Protein AF-A0A0B5EZG1-F1 (afdb_monomer)

Sequence (55 aa):
MDRDPLSRKELLQAAEEERASGNTGLASLLAEEAEYAPNSPEDNARVMRAYGREV

Secondary structure (DSSP, 8-state):
--PPPPPHHHHHHHHHHHHHTT-HHHHHHHHHHHHHSPPPHHHHHHHHHHH-S--

Mean predicted aligned error: 7.94 Å

Foldseek 3Di:
DPDDDDALVRLQVVLVVCVVVVVNVSSVVSNVVSVVGPQDPVNVVVCCVVPVPDD

Radius of gyration: 13.78 Å; Cα contacts (8 Å, |Δi|>4): 42; chains: 1; bounding box: 28×20×44 Å

Solvent-accessible surface area (backbone atoms only — not comparable to full-atom values): 3202 Å² total; per-residue (Å²): 129,90,70,78,79,69,48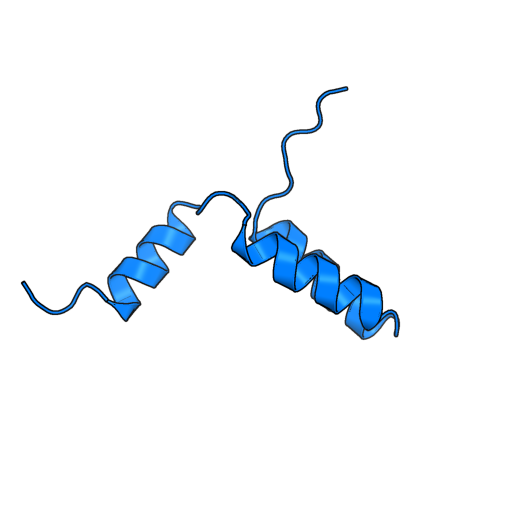,32,67,56,27,44,50,49,16,52,53,29,42,74,70,67,39,53,70,60,15,49,53,29,46,56,51,28,73,71,27,74,76,47,76,66,49,51,49,48,50,42,69,75,62,62,82,81,132

Organism: Streptomyces albus (strain ATCC 21838 / DSM 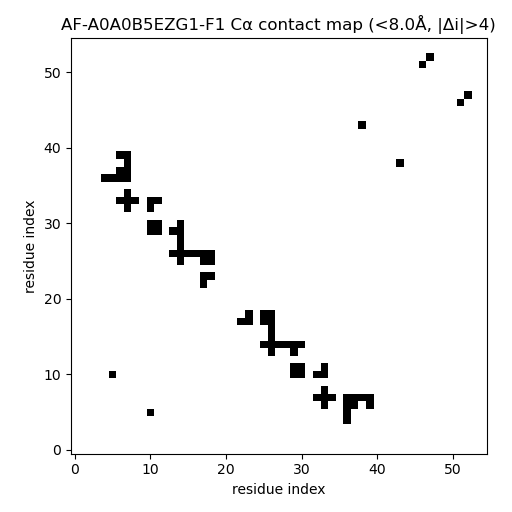41398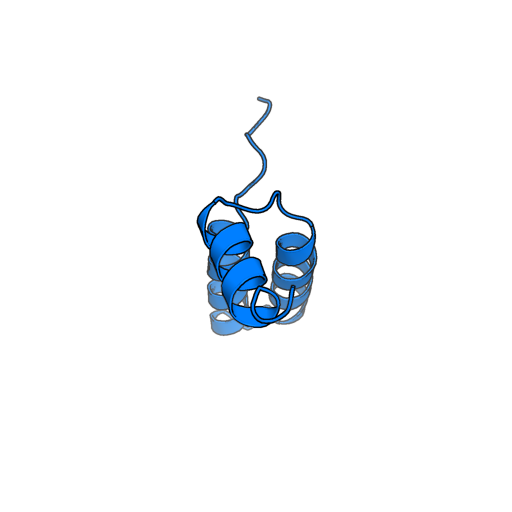 / FERM P-419 / JCM 4703 / NBRC 107858) (NCBI:txid1081613)

Structure (mmCIF, N/CA/C/O backbone):
data_AF-A0A0B5EZG1-F1
#
_entry.id   AF-A0A0B5EZG1-F1
#
loop_
_atom_site.group_PDB
_atom_site.id
_atom_site.type_symbol
_atom_site.label_atom_id
_atom_site.label_alt_id
_atom_site.label_comp_id
_atom_site.label_asym_id
_atom_site.label_entity_id
_atom_site.label_seq_id
_atom_site.pdbx_PDB_ins_code
_atom_site.Cartn_x
_atom_site.Cartn_y
_atom_site.Cartn_z
_atom_site.occupancy
_atom_site.B_iso_or_equiv
_atom_site.auth_seq_id
_atom_site.auth_comp_id
_atom_site.auth_asym_id
_atom_site.auth_atom_id
_atom_site.pdbx_PDB_model_num
ATOM 1 N N . MET A 1 1 ? 20.210 11.280 6.485 1.00 43.44 1 MET A N 1
ATOM 2 C CA . MET A 1 1 ? 20.112 9.882 6.029 1.00 43.44 1 MET A CA 1
ATOM 3 C C . MET A 1 1 ? 19.130 9.899 4.885 1.00 43.44 1 MET A C 1
ATOM 5 O O . MET A 1 1 ? 17.949 10.077 5.156 1.00 43.44 1 MET A O 1
ATOM 9 N N . ASP A 1 2 ? 19.616 9.794 3.652 1.00 56.53 2 ASP A N 1
ATOM 10 C CA . ASP A 1 2 ? 18.749 9.434 2.532 1.00 56.53 2 ASP A CA 1
ATOM 11 C C . ASP A 1 2 ? 18.325 7.994 2.792 1.00 56.53 2 ASP A C 1
ATOM 13 O O . ASP A 1 2 ? 19.137 7.074 2.717 1.00 56.53 2 ASP A O 1
ATOM 17 N N . ARG A 1 3 ? 17.097 7.819 3.282 1.00 63.59 3 ARG A N 1
ATOM 18 C CA . ARG A 1 3 ? 16.490 6.494 3.288 1.00 63.59 3 ARG A CA 1
ATOM 19 C C . ARG A 1 3 ? 16.097 6.232 1.850 1.00 63.59 3 ARG A C 1
ATOM 21 O O . ARG A 1 3 ? 15.450 7.090 1.247 1.00 63.59 3 ARG A O 1
ATOM 28 N N . ASP A 1 4 ? 16.494 5.080 1.329 1.00 72.44 4 ASP A N 1
ATOM 29 C CA . ASP A 1 4 ? 15.961 4.622 0.056 1.00 72.44 4 ASP A CA 1
ATOM 30 C C . ASP A 1 4 ? 14.425 4.685 0.118 1.00 72.44 4 ASP A C 1
ATOM 32 O O . ASP A 1 4 ? 13.840 4.365 1.165 1.00 72.44 4 ASP A O 1
ATOM 36 N N . PRO A 1 5 ? 13.763 5.168 -0.946 1.00 74.88 5 PRO A N 1
ATOM 37 C CA . PRO A 1 5 ? 12.312 5.220 -0.978 1.00 74.88 5 PRO A CA 1
ATOM 38 C C . PRO A 1 5 ? 11.737 3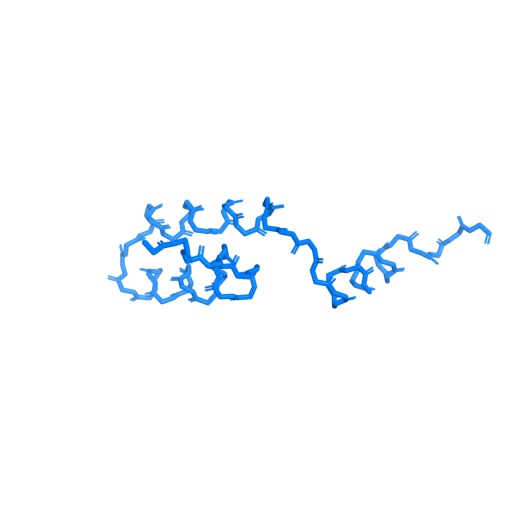.817 -0.758 1.00 74.88 5 PRO A C 1
ATOM 40 O O . PRO A 1 5 ? 12.253 2.838 -1.299 1.00 74.88 5 PRO A O 1
ATOM 43 N N . LEU A 1 6 ? 10.675 3.730 0.052 1.00 82.19 6 LEU A N 1
ATOM 44 C CA . LEU A 1 6 ? 9.992 2.468 0.335 1.00 82.19 6 LEU A CA 1
ATOM 45 C C . LEU A 1 6 ? 9.521 1.825 -0.971 1.00 82.19 6 LEU A C 1
ATOM 47 O O . LEU A 1 6 ? 9.002 2.496 -1.867 1.00 82.19 6 LEU A O 1
ATOM 51 N N . SER A 1 7 ? 9.675 0.510 -1.070 1.00 86.50 7 SER A N 1
ATOM 52 C CA . SER A 1 7 ? 9.154 -0.247 -2.202 1.00 86.50 7 SER A CA 1
ATOM 53 C C . SER A 1 7 ? 7.623 -0.245 -2.207 1.00 86.50 7 SER A C 1
ATOM 55 O O . SER A 1 7 ? 6.973 -0.135 -1.163 1.00 86.50 7 SER A O 1
ATOM 57 N N . ARG A 1 8 ? 7.024 -0.469 -3.385 1.00 87.50 8 ARG A N 1
ATOM 58 C CA . ARG A 1 8 ? 5.569 -0.650 -3.525 1.00 87.50 8 ARG A CA 1
ATOM 59 C C . ARG A 1 8 ? 5.021 -1.680 -2.534 1.00 87.50 8 ARG A C 1
ATOM 61 O O . ARG A 1 8 ? 3.969 -1.470 -1.939 1.00 87.50 8 ARG A O 1
ATOM 68 N N . LYS A 1 9 ? 5.735 -2.794 -2.352 1.00 89.12 9 LYS A N 1
ATOM 69 C CA . LYS A 1 9 ? 5.338 -3.868 -1.436 1.00 89.12 9 LYS A CA 1
ATOM 70 C C . LYS A 1 9 ? 5.305 -3.393 0.016 1.00 89.12 9 LYS A C 1
ATOM 72 O O . LYS A 1 9 ? 4.342 -3.688 0.715 1.00 89.12 9 LYS A O 1
ATOM 77 N N . GLU A 1 10 ? 6.327 -2.662 0.454 1.00 91.50 10 GLU A N 1
ATOM 78 C CA . GLU A 1 10 ? 6.391 -2.115 1.814 1.00 91.50 10 GLU A CA 1
ATOM 79 C C . GLU A 1 10 ? 5.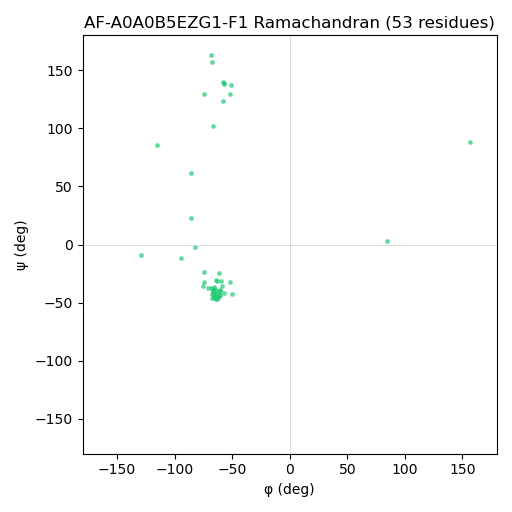285 -1.085 2.058 1.00 91.50 10 GLU A C 1
ATOM 81 O O . GLU A 1 10 ? 4.652 -1.112 3.110 1.00 91.50 10 GLU A O 1
ATOM 86 N N . LEU A 1 11 ? 4.990 -0.233 1.072 1.00 92.94 11 LEU A N 1
ATOM 87 C CA . LEU A 1 11 ? 3.900 0.745 1.157 1.00 92.94 11 LEU A CA 1
ATOM 88 C C . LEU A 1 11 ? 2.523 0.076 1.243 1.00 92.94 11 LEU A C 1
ATOM 90 O O . LEU A 1 11 ? 1.702 0.469 2.068 1.00 92.94 11 LEU A O 1
ATOM 94 N N . LEU A 1 12 ? 2.275 -0.966 0.442 1.00 93.12 12 LEU A N 1
ATOM 95 C CA . LEU A 1 12 ? 1.023 -1.727 0.506 1.00 93.12 12 LEU A CA 1
ATOM 96 C C . LEU A 1 12 ? 0.881 -2.486 1.827 1.00 93.12 12 LEU A C 1
ATOM 98 O O . LEU A 1 12 ? -0.205 -2.501 2.401 1.00 93.12 12 LEU A O 1
ATOM 102 N N . GLN A 1 13 ? 1.967 -3.077 2.328 1.00 95.19 13 GLN A N 1
ATOM 103 C CA . GLN A 1 13 ? 1.950 -3.744 3.625 1.00 95.19 13 GLN A CA 1
ATOM 104 C C . GLN A 1 13 ? 1.644 -2.749 4.754 1.00 95.19 13 GLN A C 1
ATOM 106 O O . GLN A 1 13 ? 0.751 -2.998 5.562 1.00 95.19 13 GLN A O 1
ATOM 111 N N . ALA A 1 14 ? 2.307 -1.590 4.766 1.00 94.94 14 ALA A N 1
ATOM 112 C CA . ALA A 1 14 ? 2.022 -0.534 5.732 1.00 94.94 14 ALA A CA 1
ATOM 113 C C . ALA A 1 14 ? 0.567 -0.040 5.619 1.00 94.94 14 ALA A C 1
ATOM 115 O O . ALA A 1 14 ? -0.098 0.174 6.629 1.00 94.94 14 ALA A O 1
ATOM 116 N N . ALA A 1 15 ? 0.024 0.080 4.402 1.00 96.50 15 ALA A N 1
ATOM 117 C CA . ALA A 1 15 ? -1.374 0.452 4.200 1.00 96.50 15 ALA A CA 1
ATOM 118 C C . ALA A 1 15 ? -2.355 -0.558 4.828 1.00 96.50 15 ALA A C 1
ATOM 120 O O . ALA A 1 15 ? -3.370 -0.158 5.404 1.00 96.50 15 ALA A O 1
ATOM 121 N N . GLU A 1 16 ? -2.076 -1.862 4.734 1.00 97.12 16 GLU A N 1
ATOM 122 C CA . GLU A 1 16 ? -2.892 -2.901 5.375 1.00 97.12 16 GLU A CA 1
ATOM 123 C C . GLU A 1 16 ? -2.803 -2.848 6.903 1.00 97.12 16 GLU A C 1
ATOM 125 O O . GLU A 1 16 ? -3.834 -2.933 7.574 1.00 97.12 16 GLU A O 1
ATOM 130 N N . GLU A 1 17 ? -1.603 -2.647 7.449 1.00 97.50 17 GLU A N 1
ATOM 131 C CA . GLU A 1 17 ? -1.367 -2.509 8.892 1.00 97.50 17 GLU A CA 1
ATOM 132 C C . GLU A 1 17 ? -2.105 -1.289 9.469 1.00 97.50 17 GLU A C 1
ATOM 134 O O . GLU A 1 17 ? -2.790 -1.391 10.493 1.00 97.50 17 GLU A O 1
ATOM 139 N N . GLU A 1 18 ? -2.058 -0.151 8.773 1.00 97.62 18 GLU A N 1
ATOM 140 C CA . GLU A 1 18 ? -2.777 1.063 9.166 1.00 97.62 18 GLU A CA 1
ATOM 141 C C . GLU A 1 18 ? -4.295 0.887 9.061 1.00 97.62 18 GLU A C 1
ATOM 143 O O . GLU A 1 18 ? -5.042 1.311 9.948 1.00 97.62 18 GLU A O 1
ATOM 148 N N . ARG A 1 19 ? -4.781 0.190 8.025 1.00 96.81 19 ARG A N 1
ATOM 149 C CA . ARG A 1 19 ? -6.209 -0.128 7.891 1.00 96.81 19 ARG A CA 1
ATOM 150 C C . ARG A 1 19 ? -6.683 -1.045 9.018 1.00 96.81 19 ARG A C 1
ATOM 152 O O . ARG A 1 19 ? -7.748 -0.795 9.579 1.00 96.81 19 ARG A O 1
ATOM 159 N N . ALA A 1 20 ? -5.898 -2.064 9.371 1.00 96.31 20 ALA A N 1
ATOM 160 C CA . ALA A 1 20 ? -6.187 -2.965 10.486 1.00 96.31 20 ALA A CA 1
ATOM 161 C C . ALA A 1 20 ? -6.170 -2.240 11.842 1.00 96.31 20 ALA A C 1
ATOM 163 O O . ALA A 1 20 ? -6.937 -2.586 12.739 1.00 96.31 20 ALA A O 1
ATOM 164 N N . SER A 1 21 ? -5.353 -1.193 11.963 1.00 97.06 21 SER A N 1
ATOM 165 C CA . SER A 1 21 ? -5.258 -0.338 13.152 1.00 97.06 21 SER A CA 1
ATOM 166 C C . SER A 1 21 ? -6.345 0.747 13.222 1.00 97.06 21 SER A C 1
ATOM 168 O O . SER A 1 21 ? -6.406 1.496 14.195 1.00 97.06 21 SER A O 1
ATOM 170 N N . GLY A 1 22 ? -7.223 0.839 12.215 1.00 97.31 22 GLY A N 1
ATOM 171 C CA . GLY A 1 22 ? -8.309 1.824 12.147 1.00 97.31 22 GLY A CA 1
ATOM 172 C C . GLY A 1 22 ? -7.905 3.188 11.572 1.00 97.31 22 GLY A C 1
ATOM 173 O O . GLY A 1 22 ? -8.747 4.080 11.466 1.00 97.31 22 GLY A O 1
ATOM 174 N N . ASN A 1 23 ? -6.656 3.352 11.132 1.00 96.75 23 ASN A N 1
ATOM 175 C CA . ASN A 1 23 ? -6.128 4.578 10.532 1.00 96.75 23 ASN A CA 1
ATOM 176 C C . ASN A 1 23 ? -6.422 4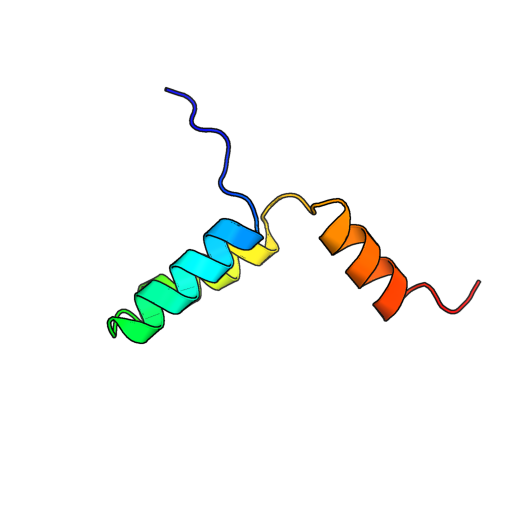.625 9.025 1.00 96.75 23 ASN A C 1
ATOM 178 O O . ASN A 1 23 ? -5.525 4.673 8.181 1.00 96.75 23 ASN A O 1
ATOM 182 N N . THR A 1 24 ? -7.705 4.622 8.659 1.00 95.94 24 THR A N 1
ATOM 183 C CA . THR A 1 24 ? -8.135 4.484 7.256 1.00 95.94 24 THR A CA 1
ATOM 184 C C . THR A 1 24 ? -7.615 5.592 6.339 1.00 95.94 24 THR A C 1
ATOM 186 O O . THR A 1 24 ? -7.370 5.330 5.166 1.00 95.94 24 THR A O 1
ATOM 189 N N . GLY A 1 25 ? -7.429 6.813 6.853 1.00 97.56 25 GLY A N 1
ATOM 190 C CA . GLY A 1 25 ? -6.883 7.932 6.077 1.00 97.56 25 GLY A CA 1
ATOM 191 C C . GLY A 1 25 ? -5.419 7.723 5.690 1.00 97.56 25 GLY A C 1
ATOM 192 O O . GLY A 1 25 ? -5.063 7.884 4.526 1.00 97.56 25 GLY A O 1
ATOM 193 N N . LEU A 1 26 ? -4.586 7.300 6.645 1.00 96.44 26 LEU A N 1
ATOM 194 C CA . LEU A 1 26 ? -3.177 7.006 6.384 1.00 96.44 26 LEU A CA 1
ATOM 195 C C . LEU A 1 26 ? -3.028 5.785 5.470 1.00 96.44 26 LEU A C 1
ATOM 197 O O . LEU A 1 26 ? -2.226 5.813 4.542 1.00 96.44 26 LEU A O 1
ATOM 201 N N . ALA A 1 27 ? -3.863 4.761 5.661 1.00 96.31 27 ALA A N 1
ATOM 202 C CA . ALA A 1 27 ? -3.908 3.605 4.773 1.00 96.31 27 ALA A CA 1
ATOM 203 C C . ALA A 1 27 ? -4.192 3.986 3.309 1.00 96.31 27 ALA A C 1
ATOM 205 O O . ALA A 1 27 ? -3.566 3.439 2.403 1.00 96.31 27 ALA A O 1
ATOM 206 N N . SER A 1 28 ? -5.115 4.922 3.060 1.00 96.06 28 SER A N 1
ATOM 207 C CA . SER A 1 28 ? -5.388 5.408 1.701 1.00 96.06 28 SER A CA 1
ATOM 208 C C . SER A 1 28 ? -4.189 6.141 1.104 1.00 96.06 28 SER A C 1
ATOM 210 O O . SER A 1 28 ? -3.809 5.839 -0.022 1.00 96.06 28 SER A O 1
ATOM 212 N N . LEU A 1 29 ? -3.546 7.031 1.870 1.00 96.25 29 LEU A N 1
ATOM 213 C CA . LEU A 1 29 ? -2.356 7.755 1.408 1.00 96.25 29 LEU A CA 1
ATOM 214 C C . LEU A 1 29 ? -1.204 6.804 1.062 1.00 96.25 29 LEU A C 1
ATOM 216 O O . LEU A 1 29 ? -0.569 6.960 0.027 1.00 96.25 29 LEU A O 1
ATOM 220 N N . LEU A 1 30 ? -0.961 5.790 1.895 1.00 95.19 30 LEU A N 1
ATOM 221 C CA . LEU A 1 30 ? 0.074 4.783 1.646 1.00 95.19 30 LEU A CA 1
ATOM 222 C C . LEU A 1 30 ? -0.230 3.937 0.403 1.00 95.19 30 LEU A C 1
ATOM 224 O O . LEU A 1 30 ? 0.677 3.621 -0.364 1.00 95.19 30 LEU A O 1
ATOM 228 N N . ALA A 1 31 ? -1.501 3.592 0.178 1.00 93.25 31 ALA A N 1
ATOM 229 C CA . ALA A 1 31 ? -1.915 2.861 -1.015 1.00 93.25 31 ALA A CA 1
ATOM 230 C C . ALA A 1 31 ? -1.778 3.705 -2.295 1.00 93.25 31 ALA A C 1
ATOM 232 O O . ALA A 1 31 ? -1.389 3.170 -3.330 1.00 93.25 31 ALA A O 1
ATOM 233 N N . GLU A 1 32 ? -2.069 5.007 -2.229 1.00 93.69 32 GLU A N 1
ATOM 234 C CA . GLU A 1 32 ? -1.851 5.942 -3.340 1.00 93.69 32 GLU A CA 1
ATOM 235 C C . GLU A 1 32 ? -0.357 6.112 -3.638 1.00 93.69 32 GLU A C 1
ATOM 237 O O . GLU A 1 32 ? 0.055 5.987 -4.790 1.00 93.69 32 GLU A O 1
ATOM 242 N N . GLU A 1 33 ? 0.471 6.309 -2.610 1.00 91.44 33 GLU A N 1
ATOM 243 C CA . GLU A 1 33 ? 1.928 6.417 -2.751 1.00 91.44 33 GLU A CA 1
ATOM 244 C C . GLU A 1 33 ? 2.530 5.153 -3.386 1.00 91.44 33 GLU A C 1
ATOM 246 O O . GLU A 1 33 ? 3.440 5.226 -4.213 1.00 91.44 33 GLU A O 1
ATOM 251 N N . ALA A 1 34 ? 1.972 3.978 -3.075 1.00 90.38 34 ALA A N 1
ATOM 252 C CA . ALA A 1 34 ? 2.399 2.713 -3.660 1.00 90.38 34 ALA A CA 1
ATOM 253 C C . ALA A 1 34 ? 2.226 2.652 -5.192 1.00 90.38 34 ALA A C 1
ATOM 255 O O . ALA A 1 34 ? 2.930 1.880 -5.846 1.00 90.38 34 ALA A O 1
ATOM 256 N N . GLU A 1 35 ? 1.311 3.427 -5.787 1.00 87.06 35 GLU A N 1
ATOM 257 C CA . GLU A 1 35 ? 1.158 3.534 -7.250 1.00 87.06 35 GLU A CA 1
ATOM 258 C C . GLU A 1 35 ? 2.268 4.369 -7.904 1.00 87.06 35 GLU A C 1
ATOM 260 O O . GLU A 1 35 ? 2.568 4.169 -9.080 1.00 87.06 35 GLU A O 1
ATOM 265 N N . TYR A 1 36 ? 2.908 5.265 -7.148 1.00 84.94 36 TYR A N 1
ATOM 266 C CA . TYR A 1 36 ? 4.033 6.082 -7.614 1.00 84.94 36 TYR A CA 1
ATOM 267 C C . TYR A 1 36 ? 5.397 5.476 -7.279 1.00 84.94 36 TYR A C 1
ATOM 269 O O . TYR A 1 36 ? 6.419 5.920 -7.812 1.00 84.94 36 TYR A O 1
ATOM 277 N N . ALA A 1 37 ? 5.425 4.454 -6.422 1.00 83.19 37 ALA A N 1
ATOM 278 C CA . ALA A 1 37 ? 6.640 3.722 -6.117 1.00 83.19 37 ALA A CA 1
ATOM 279 C C . ALA A 1 37 ? 7.247 3.120 -7.400 1.00 83.19 37 ALA A C 1
ATOM 281 O O . ALA A 1 37 ? 6.5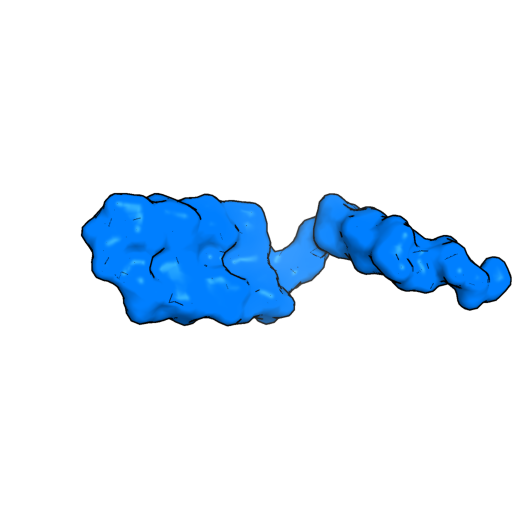11 2.603 -8.247 1.00 83.19 37 ALA A O 1
ATOM 282 N N . PRO A 1 38 ? 8.586 3.154 -7.560 1.00 75.62 38 PRO A N 1
ATOM 283 C CA . PRO A 1 38 ? 9.241 2.565 -8.717 1.00 75.62 38 PRO A CA 1
ATOM 284 C C . PRO A 1 38 ? 8.798 1.116 -8.909 1.00 75.62 38 PRO A C 1
ATOM 286 O O . PRO A 1 38 ? 8.845 0.316 -7.972 1.00 75.62 38 PRO A O 1
ATOM 289 N N . ASN A 1 39 ? 8.383 0.780 -10.132 1.00 70.00 39 ASN A N 1
ATOM 290 C CA . ASN A 1 39 ? 7.970 -0.579 -10.454 1.00 70.00 39 ASN A CA 1
ATOM 291 C C . ASN A 1 39 ? 9.111 -1.552 -10.155 1.00 70.00 39 ASN A C 1
ATOM 293 O O . ASN A 1 39 ? 10.207 -1.449 -10.716 1.00 70.00 39 ASN A O 1
ATOM 297 N N . SER A 1 40 ? 8.830 -2.541 -9.315 1.00 70.31 40 SER A N 1
ATOM 298 C CA . SER A 1 40 ? 9.710 -3.692 -9.166 1.00 70.31 40 SER A CA 1
ATOM 299 C C . SER A 1 40 ? 9.694 -4.550 -10.446 1.00 70.31 40 SER A C 1
ATOM 301 O O . SER A 1 40 ? 8.770 -4.454 -11.266 1.00 70.31 40 SER A O 1
ATOM 303 N N . PRO A 1 41 ? 10.676 -5.449 -10.647 1.00 71.31 41 PRO A N 1
ATOM 304 C CA . PRO A 1 41 ? 10.597 -6.464 -11.699 1.00 71.31 41 PRO A CA 1
ATOM 305 C C . PRO A 1 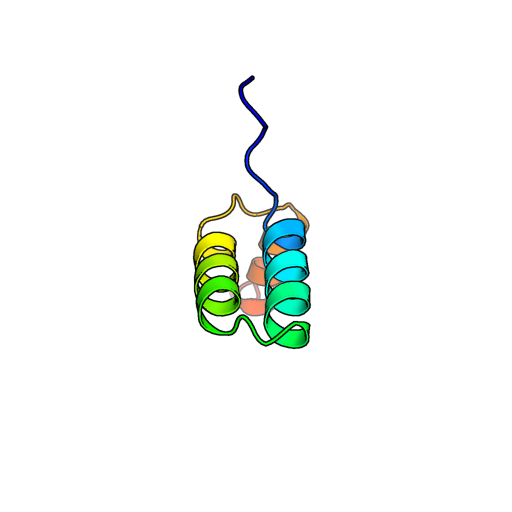41 ? 9.290 -7.278 -11.656 1.00 71.31 41 PRO A C 1
ATOM 307 O O . PRO A 1 41 ? 8.765 -7.665 -12.700 1.00 71.31 41 PRO A O 1
ATOM 310 N N . GLU A 1 42 ? 8.731 -7.491 -10.463 1.00 71.88 42 GLU A N 1
ATOM 311 C CA . GLU A 1 42 ? 7.454 -8.180 -10.250 1.00 71.88 42 GLU A CA 1
ATOM 312 C C . GLU A 1 42 ? 6.255 -7.340 -10.711 1.00 71.88 42 GLU A C 1
ATOM 314 O O . GLU A 1 42 ? 5.329 -7.875 -11.326 1.00 71.88 42 GLU A O 1
ATOM 319 N N . ASP A 1 43 ? 6.294 -6.021 -10.505 1.00 69.81 43 ASP A N 1
ATOM 320 C CA . ASP A 1 43 ? 5.278 -5.096 -11.018 1.00 69.81 43 ASP A CA 1
ATOM 321 C C . ASP A 1 43 ? 5.303 -5.027 -12.543 1.00 69.81 43 ASP A C 1
ATOM 323 O O . ASP A 1 43 ? 4.255 -5.111 -13.186 1.00 69.81 43 ASP A O 1
ATOM 327 N N . ASN A 1 44 ? 6.497 -4.982 -13.135 1.00 70.44 44 ASN A N 1
ATOM 328 C CA . ASN A 1 44 ? 6.659 -5.050 -14.585 1.00 70.44 44 ASN A CA 1
ATOM 329 C C . ASN A 1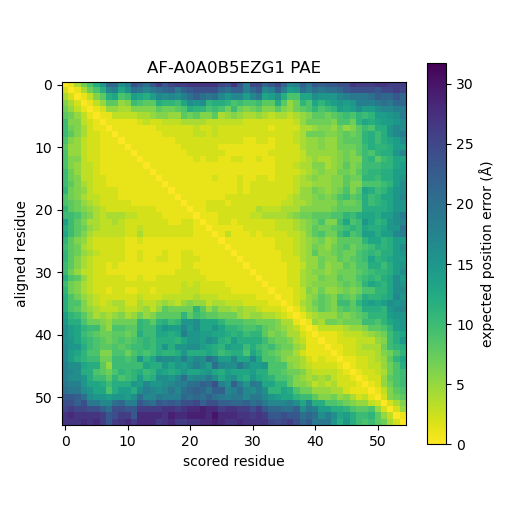 44 ? 6.123 -6.381 -15.138 1.00 70.44 44 ASN A C 1
ATOM 331 O O . ASN A 1 44 ? 5.442 -6.396 -16.163 1.00 70.44 44 ASN A O 1
ATOM 335 N N . ALA A 1 45 ? 6.349 -7.498 -14.438 1.00 74.25 45 ALA A N 1
ATOM 336 C CA . ALA A 1 45 ? 5.784 -8.794 -14.810 1.00 74.25 45 ALA A CA 1
ATOM 337 C C . ALA A 1 45 ? 4.249 -8.829 -14.684 1.00 74.25 45 ALA A C 1
ATOM 339 O O . ALA A 1 45 ? 3.585 -9.442 -15.520 1.00 74.25 45 ALA A O 1
ATOM 340 N N . ARG A 1 46 ? 3.663 -8.158 -13.681 1.00 70.44 46 ARG A N 1
ATOM 341 C CA . ARG A 1 46 ? 2.205 -7.998 -13.534 1.00 70.44 46 ARG A CA 1
ATOM 342 C C . ARG A 1 46 ? 1.615 -7.195 -14.690 1.00 70.44 46 ARG A C 1
ATOM 344 O O . ARG A 1 46 ? 0.633 -7.641 -15.277 1.00 70.44 46 ARG A O 1
ATOM 351 N N . VAL A 1 47 ? 2.224 -6.064 -15.049 1.00 70.62 47 VAL A N 1
ATOM 352 C CA . VAL A 1 47 ? 1.807 -5.247 -16.201 1.00 70.62 47 VAL A CA 1
ATOM 353 C C . VAL A 1 47 ? 1.925 -6.053 -17.497 1.00 70.62 47 VAL A C 1
ATOM 355 O O . VAL A 1 47 ? 0.971 -6.108 -18.264 1.00 70.62 47 VAL A O 1
ATOM 358 N N . MET A 1 48 ? 3.026 -6.782 -17.702 1.00 70.94 48 MET A N 1
ATOM 359 C CA . MET A 1 48 ? 3.192 -7.681 -18.853 1.00 70.94 48 MET A CA 1
ATOM 360 C C . MET A 1 48 ? 2.178 -8.836 -18.868 1.00 70.94 48 MET A C 1
ATOM 362 O O . MET A 1 48 ? 1.772 -9.270 -19.936 1.00 70.94 48 MET A O 1
ATOM 366 N N . ARG A 1 49 ? 1.704 -9.342 -17.724 1.00 69.94 49 ARG A N 1
ATOM 367 C CA . ARG A 1 49 ? 0.604 -10.330 -17.705 1.00 69.94 49 ARG A CA 1
ATOM 368 C C . ARG A 1 49 ? -0.761 -9.704 -17.978 1.00 69.94 49 ARG A C 1
ATOM 370 O O . ARG A 1 49 ? -1.595 -10.348 -18.604 1.00 69.94 49 ARG A O 1
ATOM 377 N N . ALA A 1 50 ? -0.991 -8.485 -17.497 1.00 68.00 50 ALA A N 1
ATOM 378 C CA . ALA A 1 50 ? -2.250 -7.769 -17.679 1.00 68.00 50 ALA A CA 1
ATOM 379 C C . ALA A 1 50 ? -2.416 -7.222 -19.108 1.00 68.00 50 ALA A C 1
ATOM 381 O O . ALA A 1 50 ? -3.535 -7.183 -19.609 1.00 68.00 50 ALA A O 1
ATOM 382 N N . TYR A 1 51 ? -1.313 -6.841 -19.760 1.00 67.50 51 TYR A N 1
ATOM 383 C CA . TYR A 1 51 ? -1.319 -6.128 -21.043 1.00 67.50 51 TYR A CA 1
ATOM 384 C C . TYR A 1 51 ? -0.421 -6.749 -22.125 1.00 67.50 51 TYR A C 1
ATOM 386 O O . TYR A 1 51 ? -0.495 -6.347 -23.278 1.00 67.50 51 TYR A O 1
ATOM 394 N N . GLY A 1 52 ? 0.423 -7.732 -21.805 1.00 61.25 52 GLY A N 1
ATOM 395 C CA . GLY A 1 52 ? 1.392 -8.327 -22.740 1.00 61.25 52 GLY A CA 1
ATOM 396 C C . GLY A 1 52 ? 0.844 -9.461 -23.608 1.00 61.25 52 GLY A C 1
ATOM 397 O O . GLY A 1 52 ? 1.620 -10.280 -24.098 1.00 61.25 52 GLY A O 1
ATOM 398 N N . ARG A 1 53 ? -0.476 -9.529 -23.818 1.00 58.19 53 ARG A N 1
ATOM 399 C CA . ARG A 1 53 ? -1.073 -10.356 -24.872 1.00 58.19 53 ARG A CA 1
ATOM 400 C C . ARG A 1 53 ? -1.751 -9.448 -25.893 1.00 58.19 53 ARG A C 1
ATOM 402 O O . ARG A 1 53 ? -2.935 -9.183 -25.758 1.00 58.19 53 ARG A O 1
ATOM 409 N N . GLU A 1 54 ? -0.947 -8.977 -26.845 1.00 50.06 54 GLU A N 1
ATOM 410 C CA . GLU A 1 54 ? -1.235 -8.711 -28.270 1.00 50.06 54 GLU A CA 1
ATOM 411 C C . GLU A 1 54 ? -0.238 -7.672 -28.817 1.00 50.06 54 GLU A C 1
ATOM 413 O O . GLU A 1 54 ? -0.493 -6.472 -28.796 1.00 50.06 54 GLU A O 1
ATOM 418 N N . VAL A 1 55 ? 0.906 -8.164 -29.305 1.00 50.91 55 VAL A N 1
ATOM 419 C CA . VAL A 1 55 ? 1.542 -7.751 -30.571 1.00 50.91 55 VAL A CA 1
ATOM 420 C C . VAL A 1 55 ? 2.178 -8.978 -31.209 1.00 50.91 55 VAL A C 1
ATOM 422 O O . VAL A 1 55 ? 2.757 -9.793 -30.452 1.00 50.91 55 VAL A O 1
#

pLDDT: mean 81.93, std 14.83, range [43.44, 97.62]

Nearest PDB structures (foldseek):
  9gaw-assembly1_J  TM=7.537E-01  e=9.661E+00  Homo sapiens
  6lbn-assembly2_B  TM=6.722E-01  e=6.932E+00  Homo sapiens
  1j30-assembly1_B  TM=6.765E-01  e=9.661E+00  Sulfurisphaera tokodaii str. 7